Protein AF-A0A819MX97-F1 (afdb_monomer)

Foldseek 3Di:
DDDPDDPPPPPPPPPPCPDPLLVVLVVCCVVPVPDDVLVVLLVCLDPPQAQAALVSLLSVLVNDVNNHDPVSNLCSLPDDGPPVRNNVRNVVRCVVCVVRPNCVVPPDDDPPCVVVPDPPPPPPPPPDD

Nearest PDB structures (foldseek):
  8fy3-assembly1_A  TM=8.287E-01  e=4.980E-05  Homo sapiens
  8bfi-assembly1_A  TM=7.821E-01  e=5.860E-05  Homo sapiens
  6ymy-assembly1_f  TM=4.786E-01  e=5.467E+00  Saccharomyces cerevisiae S288C

Mean predicted aligned error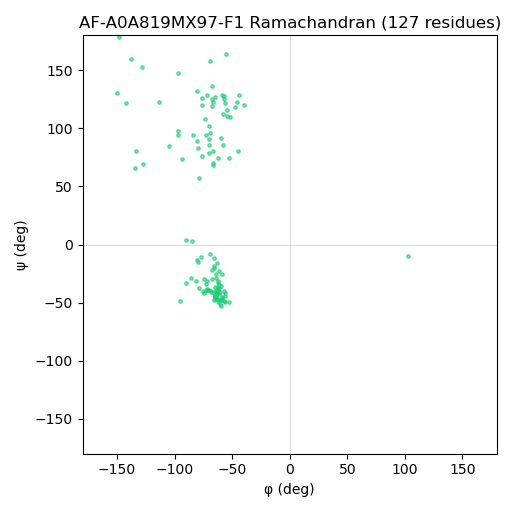: 12.99 Å

Solvent-accessible surface area (backbone atoms only — not comparable to full-atom values): 8347 Å² total; per-residue (Å²): 136,79,86,83,76,84,81,77,77,78,73,80,71,78,71,66,87,68,76,60,48,65,59,48,55,50,51,47,46,74,76,40,76,82,66,56,55,70,59,60,57,55,59,55,54,35,92,86,41,71,38,87,47,73,66,51,47,46,51,52,51,50,38,43,64,72,66,40,56,70,70,59,48,49,56,62,68,74,43,91,58,84,28,55,68,28,52,50,29,43,51,54,47,31,73,74,36,48,91,76,42,45,64,86,84,55,70,78,79,72,81,71,66,75,80,72,65,66,75,78,79,82,74,82,70,84,77,87,127

Secondary structure (DSSP, 8-state):
--------------------HHHHHHHHHHH-TT--HHHHHHTTSSTT----SHHHHHHHHHHHHHHS-HHHHHHHHHSPPS-HHHHHHHHHHHHH-TTT--TTTS------GGGG-PPP---------

Structure (mmCIF, N/CA/C/O backbone):
data_AF-A0A819MX97-F1
#
_entry.id   AF-A0A819MX97-F1
#
loop_
_atom_site.group_PDB
_atom_site.id
_atom_site.type_symbol
_atom_site.label_atom_id
_atom_site.label_alt_id
_atom_site.label_comp_id
_atom_site.label_asym_id
_atom_site.label_entity_id
_atom_site.label_seq_id
_atom_site.pdbx_PDB_ins_code
_atom_site.Cartn_x
_atom_site.Cartn_y
_atom_site.Cartn_z
_atom_site.occupancy
_atom_site.B_iso_or_equiv
_atom_site.auth_seq_id
_atom_site.auth_comp_id
_atom_site.auth_asym_id
_atom_site.auth_atom_id
_atom_site.pdbx_PDB_model_num
ATOM 1 N N . ASP A 1 1 ? -13.664 11.761 -60.128 1.00 44.38 1 ASP A N 1
ATOM 2 C CA . ASP A 1 1 ? -12.792 12.476 -59.179 1.00 44.38 1 ASP A CA 1
ATOM 3 C C . ASP A 1 1 ? -13.290 12.175 -57.786 1.00 44.38 1 ASP A C 1
ATOM 5 O O . ASP A 1 1 ? -14.421 12.493 -57.443 1.00 44.38 1 ASP A O 1
ATOM 9 N N . SER A 1 2 ? -12.526 11.332 -57.104 1.00 40.53 2 SER A N 1
ATOM 10 C CA . SER A 1 2 ? -12.983 10.484 -56.010 1.00 40.53 2 SER A CA 1
ATOM 11 C C . SER A 1 2 ? -13.074 11.238 -54.686 1.00 40.53 2 SER A C 1
ATOM 13 O O . SER A 1 2 ? -12.125 11.900 -54.276 1.00 40.53 2 SER A O 1
ATOM 15 N N . ASN A 1 3 ? -14.210 11.062 -54.009 1.00 42.53 3 ASN A N 1
ATOM 16 C CA . ASN A 1 3 ? -14.450 11.421 -52.614 1.00 42.53 3 ASN A CA 1
ATOM 17 C C . ASN A 1 3 ? -13.357 10.846 -51.696 1.00 42.53 3 ASN A C 1
ATOM 19 O O . ASN A 1 3 ? -13.309 9.637 -51.464 1.00 42.53 3 ASN A O 1
ATOM 23 N N . GLY A 1 4 ? -12.505 11.717 -51.154 1.00 44.34 4 GLY A N 1
ATOM 24 C CA . GLY A 1 4 ? -11.581 11.398 -50.067 1.00 44.34 4 GLY A CA 1
ATOM 25 C C . GLY A 1 4 ? -12.312 11.447 -48.730 1.00 44.34 4 GLY A C 1
ATOM 26 O O . GLY A 1 4 ? -12.384 12.501 -48.107 1.00 44.34 4 GLY A O 1
ATOM 27 N N . ILE A 1 5 ? -12.892 10.317 -48.329 1.00 53.91 5 ILE A N 1
ATOM 28 C CA . ILE A 1 5 ? -13.514 10.128 -47.017 1.00 53.91 5 ILE A CA 1
ATOM 29 C C . ILE A 1 5 ? -12.418 10.045 -45.949 1.00 53.91 5 ILE A C 1
ATOM 31 O O . ILE A 1 5 ? -11.467 9.271 -46.069 1.00 53.91 5 ILE A O 1
ATOM 35 N N . GLU A 1 6 ? -12.588 10.864 -44.914 1.00 50.91 6 GLU A N 1
ATOM 36 C CA . GLU A 1 6 ? -11.827 10.904 -43.671 1.00 50.91 6 GLU A CA 1
ATOM 37 C C . GLU A 1 6 ? -11.656 9.505 -43.060 1.00 50.91 6 GLU A C 1
ATOM 39 O O . GLU A 1 6 ? -12.620 8.859 -42.655 1.00 50.91 6 GLU A O 1
ATOM 44 N N . MET A 1 7 ? -10.410 9.051 -42.930 1.00 45.75 7 MET A N 1
ATOM 45 C CA . MET A 1 7 ? -10.056 7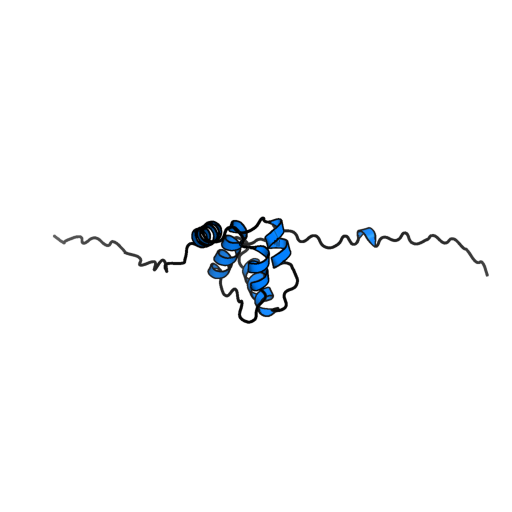.921 -42.069 1.00 45.75 7 MET A CA 1
ATOM 46 C C . MET A 1 7 ? -9.629 8.475 -40.711 1.00 45.75 7 MET A C 1
ATOM 48 O O . MET A 1 7 ? -8.449 8.501 -40.365 1.00 45.75 7 MET A O 1
ATOM 52 N N . ILE A 1 8 ? -10.613 8.936 -39.935 1.00 49.53 8 ILE A N 1
ATOM 53 C CA . ILE A 1 8 ? -10.473 9.026 -38.483 1.00 49.53 8 ILE A CA 1
ATOM 54 C C . ILE A 1 8 ? -10.448 7.576 -38.006 1.00 49.53 8 ILE A C 1
ATOM 56 O O . ILE A 1 8 ? -11.487 6.936 -37.858 1.00 49.53 8 ILE A O 1
ATOM 60 N N . THR A 1 9 ? -9.257 7.016 -37.805 1.00 41.19 9 THR A N 1
ATOM 61 C CA . THR A 1 9 ? -9.139 5.777 -37.043 1.00 41.19 9 THR A CA 1
ATOM 62 C C . THR A 1 9 ? -9.460 6.124 -35.594 1.00 41.19 9 THR A C 1
ATOM 64 O O . THR A 1 9 ? -8.564 6.438 -34.807 1.00 41.19 9 THR A O 1
ATOM 67 N N . ASN A 1 10 ? -10.754 6.105 -35.264 1.00 39.75 10 ASN A N 1
ATOM 68 C CA . ASN A 1 10 ? -11.248 5.932 -33.907 1.00 39.75 10 ASN A CA 1
ATOM 69 C C . ASN A 1 10 ? -10.690 4.600 -33.420 1.00 39.75 10 ASN A C 1
ATOM 71 O O . ASN A 1 10 ? -11.280 3.538 -33.591 1.00 39.75 10 ASN A O 1
ATOM 75 N N . ASN A 1 11 ? -9.475 4.655 -32.887 1.00 40.44 11 ASN A N 1
ATOM 76 C CA . ASN A 1 11 ? -8.956 3.576 -32.090 1.00 40.44 11 ASN A CA 1
ATOM 77 C C . ASN A 1 11 ? -9.734 3.662 -30.783 1.00 40.44 11 ASN A C 1
ATOM 79 O O . ASN A 1 11 ? -9.381 4.456 -29.908 1.00 40.44 11 ASN A O 1
ATOM 83 N N . ASP A 1 12 ? -10.818 2.890 -30.719 1.00 48.28 12 ASP A N 1
ATOM 84 C CA . ASP A 1 12 ? -11.544 2.507 -29.517 1.00 48.28 12 ASP A CA 1
ATOM 85 C C . ASP A 1 12 ? -10.556 1.901 -28.512 1.00 48.28 12 ASP A C 1
ATOM 87 O O . ASP A 1 12 ? -10.505 0.698 -28.251 1.00 48.28 12 ASP A O 1
ATOM 91 N N . LYS A 1 13 ? -9.743 2.754 -27.888 1.00 48.12 13 LYS A N 1
ATOM 92 C CA . LYS A 1 13 ? -9.253 2.483 -26.555 1.00 48.12 13 LYS A CA 1
ATOM 93 C C . LYS A 1 13 ? -10.485 2.645 -25.695 1.00 48.12 13 LYS A C 1
ATOM 95 O O . LYS A 1 13 ? -10.783 3.744 -25.243 1.00 48.12 13 LYS A O 1
ATOM 100 N N . ASN A 1 14 ? -11.188 1.531 -25.512 1.00 46.28 14 ASN A N 1
ATOM 101 C CA . ASN A 1 14 ? -11.969 1.235 -24.326 1.00 46.28 14 ASN A CA 1
ATOM 102 C C . ASN A 1 14 ? -11.104 1.604 -23.111 1.00 46.28 14 ASN A C 1
ATOM 104 O O . ASN A 1 14 ? -10.447 0.758 -22.501 1.00 46.28 14 ASN A O 1
ATOM 108 N N . SER A 1 15 ? -11.061 2.892 -22.770 1.00 51.22 15 SER A N 1
ATOM 109 C CA . SER A 1 15 ? -10.718 3.365 -21.449 1.00 51.22 15 SER A CA 1
ATOM 110 C C . SER A 1 15 ? -11.875 2.878 -20.606 1.00 51.22 15 SER A C 1
ATOM 112 O O . SER A 1 15 ? -12.855 3.588 -20.383 1.00 51.22 15 SER A O 1
ATOM 114 N N . SER A 1 16 ? -11.791 1.594 -20.253 1.00 49.69 16 SER A N 1
ATOM 115 C CA . SER A 1 16 ? -12.576 0.989 -19.197 1.00 49.69 16 SER A CA 1
ATOM 116 C C . SER A 1 16 ? -12.606 2.037 -18.106 1.00 49.69 16 SER A C 1
ATOM 118 O O . SER A 1 16 ? -11.545 2.523 -17.718 1.00 49.69 16 SER A O 1
ATOM 120 N N . GLN A 1 17 ? -13.804 2.483 -17.749 1.00 59.41 17 GLN A N 1
ATOM 121 C CA . GLN A 1 17 ? -14.061 3.520 -16.762 1.00 59.41 17 GLN A CA 1
ATOM 122 C C . GLN A 1 17 ? -13.535 3.023 -15.410 1.00 59.41 17 GLN A C 1
ATOM 124 O O . GLN A 1 17 ? -14.276 2.538 -14.562 1.00 59.41 17 GLN A O 1
ATOM 129 N N . THR A 1 18 ? -12.219 3.027 -15.241 1.00 56.62 18 THR A N 1
ATOM 130 C CA . THR A 1 18 ? -11.553 2.614 -14.024 1.00 56.62 18 THR A CA 1
ATOM 131 C C . THR A 1 18 ? -11.736 3.760 -13.058 1.00 56.62 18 THR A C 1
ATOM 133 O O . THR A 1 18 ? -11.360 4.895 -13.355 1.00 56.62 18 THR A O 1
ATOM 136 N N . TRP A 1 19 ? -12.379 3.459 -11.936 1.00 70.56 19 TRP A N 1
ATOM 137 C CA . TRP A 1 19 ? -12.605 4.392 -10.847 1.00 70.56 19 TRP A CA 1
ATOM 138 C C . TRP A 1 19 ? -11.334 5.186 -10.552 1.00 70.56 19 TRP A C 1
ATOM 140 O O . TRP A 1 19 ? -10.259 4.609 -10.384 1.00 70.56 19 TRP A O 1
ATOM 150 N N . ASN A 1 20 ? -11.457 6.512 -10.498 1.00 83.88 20 ASN A N 1
ATOM 151 C CA . ASN A 1 20 ? -10.357 7.349 -10.056 1.00 83.88 20 ASN A CA 1
ATOM 152 C C . ASN A 1 20 ? -10.169 7.113 -8.552 1.00 83.88 20 ASN A C 1
ATOM 154 O O . ASN A 1 20 ? -10.950 7.598 -7.731 1.00 83.88 20 ASN A O 1
ATOM 158 N N . VAL A 1 21 ? -9.156 6.320 -8.209 1.00 87.44 21 VAL A N 1
ATOM 159 C CA . VAL A 1 21 ? -8.884 5.930 -6.826 1.00 87.44 21 VAL A CA 1
ATOM 160 C C . VAL A 1 21 ? -8.504 7.126 -5.954 1.00 87.44 21 VAL A C 1
ATOM 162 O O . VAL A 1 21 ? -8.856 7.147 -4.778 1.00 87.44 21 VAL A O 1
ATOM 165 N N . ASP A 1 22 ? -7.900 8.171 -6.529 1.00 86.38 22 ASP A N 1
ATOM 166 C CA . ASP A 1 22 ? -7.642 9.415 -5.803 1.00 86.38 22 ASP A CA 1
ATOM 167 C C . ASP A 1 22 ? -8.955 10.086 -5.403 1.00 86.38 22 ASP A C 1
ATOM 169 O O . ASP A 1 22 ? -9.133 10.463 -4.245 1.00 86.38 22 ASP A O 1
ATOM 173 N N . THR A 1 23 ? -9.906 10.187 -6.338 1.00 89.06 23 THR A N 1
ATOM 174 C CA . THR A 1 23 ? -11.246 10.721 -6.055 1.00 89.06 23 THR A CA 1
ATOM 175 C C . THR A 1 23 ? -11.983 9.865 -5.031 1.00 89.06 23 THR A C 1
ATOM 177 O O . THR A 1 23 ? -12.656 10.410 -4.163 1.00 89.06 23 THR A O 1
ATOM 180 N N . PHE A 1 24 ? -11.836 8.541 -5.089 1.00 89.56 24 PHE A N 1
ATOM 181 C CA . PHE A 1 24 ? -12.443 7.628 -4.122 1.00 89.56 24 PHE A CA 1
ATOM 182 C C . PHE A 1 24 ? -11.915 7.856 -2.700 1.00 89.56 24 PHE A C 1
ATOM 184 O O . PHE A 1 24 ? -12.704 8.026 -1.773 1.00 89.56 24 PHE A O 1
ATOM 191 N N . VAL A 1 25 ? -10.592 7.926 -2.527 1.00 91.38 25 VAL A N 1
ATOM 192 C CA . VAL A 1 25 ? -9.974 8.184 -1.216 1.00 91.38 25 VAL A CA 1
ATOM 193 C C . VAL A 1 25 ? -10.362 9.570 -0.694 1.00 91.38 25 VAL A C 1
ATOM 195 O O . VAL A 1 25 ? -10.651 9.718 0.492 1.00 91.38 25 VAL A O 1
ATOM 198 N N . ILE A 1 26 ? -10.417 10.584 -1.563 1.00 89.88 26 ILE A N 1
ATOM 199 C CA . ILE A 1 26 ? -10.889 11.930 -1.197 1.00 89.88 26 ILE A CA 1
ATOM 200 C C . ILE A 1 26 ? -12.341 11.879 -0.716 1.00 89.88 26 ILE A C 1
ATOM 202 O O . ILE A 1 26 ? -12.629 12.332 0.387 1.00 89.88 26 ILE A O 1
ATOM 206 N N . ALA A 1 27 ? -13.234 11.264 -1.491 1.00 92.38 27 ALA A N 1
ATOM 207 C CA . ALA A 1 27 ? -14.649 11.180 -1.152 1.00 92.38 27 ALA A CA 1
ATOM 208 C C . ALA A 1 27 ? -14.895 10.433 0.169 1.00 92.38 27 ALA A C 1
ATOM 210 O O . ALA A 1 27 ? -15.764 10.833 0.941 1.00 92.38 27 ALA A O 1
ATOM 211 N N . ILE A 1 28 ? -14.123 9.378 0.462 1.00 91.69 28 ILE A N 1
ATOM 212 C CA . ILE A 1 28 ? -14.201 8.684 1.756 1.00 91.69 28 ILE A CA 1
ATOM 213 C C . ILE A 1 28 ? -13.786 9.605 2.900 1.00 91.69 28 ILE A C 1
ATOM 215 O O . ILE A 1 28 ? -14.471 9.628 3.918 1.00 91.69 28 ILE A O 1
ATOM 219 N N . ASN A 1 29 ? -12.700 10.363 2.743 1.00 90.50 29 ASN A N 1
ATOM 220 C CA . ASN A 1 29 ? -12.256 11.297 3.778 1.00 90.50 29 ASN A CA 1
ATOM 221 C C . ASN A 1 29 ? -13.284 12.409 4.029 1.00 90.50 29 ASN A C 1
ATOM 223 O O . ASN A 1 29 ? -13.496 12.788 5.178 1.00 90.50 29 ASN A O 1
ATOM 227 N N . ASP A 1 30 ? -13.944 12.892 2.975 1.00 92.25 30 ASP A N 1
ATOM 228 C CA . ASP A 1 30 ? -14.981 13.920 3.090 1.00 92.25 30 ASP A CA 1
ATOM 229 C C . ASP A 1 30 ? -16.251 13.375 3.764 1.00 92.25 30 ASP A C 1
ATOM 231 O O . ASP A 1 30 ? -16.874 14.060 4.576 1.00 92.25 30 ASP A O 1
ATOM 235 N N . LEU A 1 31 ? -16.637 12.134 3.450 1.00 94.19 31 LEU A N 1
ATOM 236 C CA . LEU A 1 31 ? -17.844 11.505 3.989 1.00 94.19 31 LEU A CA 1
ATOM 237 C C . LEU A 1 31 ? -17.651 10.971 5.416 1.00 94.19 31 LEU A C 1
ATOM 239 O O . LEU A 1 31 ? -18.572 11.031 6.231 1.00 94.19 31 LEU A O 1
ATOM 243 N N . VAL A 1 32 ? -16.470 10.426 5.714 1.00 93.19 32 VAL A N 1
ATOM 244 C CA . VAL A 1 32 ? -16.126 9.810 7.001 1.00 93.19 32 VAL A CA 1
ATOM 245 C C . VAL A 1 32 ? -14.751 10.315 7.459 1.00 93.19 32 VAL A C 1
ATOM 247 O O . VAL A 1 32 ? -13.754 9.600 7.346 1.00 93.19 32 VAL A O 1
ATOM 250 N N . PRO A 1 33 ? -14.674 11.523 8.050 1.00 89.56 33 PRO A N 1
ATOM 251 C CA . PRO A 1 33 ? -13.405 12.112 8.494 1.00 89.56 33 PRO A CA 1
ATOM 252 C C . PRO A 1 33 ? -12.686 11.314 9.592 1.00 89.56 33 PRO A C 1
ATOM 254 O O . PRO A 1 33 ? -11.514 11.544 9.872 1.00 89.56 33 PRO A O 1
ATOM 257 N N . THR A 1 34 ? -13.391 10.388 10.245 1.00 92.62 34 THR A N 1
ATOM 258 C CA . THR A 1 34 ? -12.872 9.523 11.312 1.00 92.62 34 THR A CA 1
ATOM 259 C C . THR A 1 34 ? -12.286 8.209 10.796 1.00 92.62 34 THR A C 1
ATOM 261 O O . THR A 1 34 ? -11.920 7.352 11.602 1.00 92.62 34 THR A O 1
ATOM 264 N N . VAL A 1 35 ? -12.219 8.011 9.475 1.00 93.06 35 VAL A N 1
ATOM 265 C CA . VAL A 1 35 ? -11.686 6.786 8.876 1.00 93.06 35 VAL A CA 1
ATOM 266 C C . VAL A 1 35 ? -10.233 6.551 9.308 1.00 93.06 35 VAL A C 1
ATOM 268 O O . VAL A 1 35 ? -9.372 7.422 9.191 1.00 93.06 35 VAL A O 1
ATOM 271 N N . ASN A 1 36 ? -9.943 5.344 9.799 1.00 94.06 36 ASN A N 1
ATOM 272 C CA . ASN A 1 36 ? -8.577 4.933 10.104 1.00 94.06 36 ASN A CA 1
ATOM 273 C C . ASN A 1 36 ? -7.996 4.129 8.940 1.00 94.06 36 ASN A C 1
ATOM 275 O O . ASN A 1 36 ? -8.144 2.909 8.869 1.00 94.06 36 ASN A O 1
ATOM 279 N N . TRP A 1 37 ? -7.286 4.809 8.043 1.00 93.50 37 TRP A N 1
ATOM 280 C CA . TRP A 1 37 ? -6.666 4.175 6.878 1.00 93.50 37 TRP A CA 1
ATOM 281 C C . TRP A 1 37 ? -5.669 3.068 7.228 1.00 93.50 37 TRP A C 1
ATOM 283 O O . TRP A 1 37 ? -5.490 2.150 6.435 1.00 93.50 37 TRP A O 1
ATOM 293 N N . LYS A 1 38 ? -5.059 3.086 8.421 1.00 94.06 38 LYS A N 1
ATOM 294 C CA . LYS A 1 38 ? -4.183 1.986 8.849 1.00 94.06 38 LYS A CA 1
ATOM 295 C C . LYS A 1 38 ? -4.959 0.687 9.017 1.00 94.06 38 LYS A C 1
ATOM 297 O O . LYS A 1 38 ? -4.452 -0.362 8.643 1.00 94.06 38 LYS A O 1
ATOM 302 N N . ASP A 1 39 ? -6.167 0.756 9.568 1.00 93.56 39 ASP A N 1
ATOM 303 C CA . ASP A 1 39 ? -7.002 -0.432 9.741 1.00 93.56 39 ASP A CA 1
ATOM 304 C C . ASP A 1 39 ? -7.544 -0.902 8.388 1.00 93.56 39 ASP A C 1
ATOM 306 O O . ASP A 1 39 ? -7.478 -2.089 8.102 1.00 93.56 39 ASP A O 1
ATOM 310 N N . VAL A 1 40 ? -7.922 0.019 7.493 1.00 92.94 40 VAL A N 1
ATOM 311 C CA . VAL A 1 40 ? -8.316 -0.321 6.109 1.00 92.94 40 VAL A CA 1
ATOM 312 C C . VAL A 1 40 ? -7.215 -1.091 5.371 1.00 92.94 40 VAL A C 1
ATOM 314 O O . VAL A 1 40 ? -7.500 -2.054 4.671 1.00 92.94 40 VAL A O 1
ATOM 317 N N . VAL A 1 41 ? -5.951 -0.693 5.527 1.00 93.06 41 VAL A N 1
ATOM 318 C CA . VAL A 1 41 ? -4.827 -1.390 4.883 1.00 93.06 41 VAL A CA 1
ATOM 319 C C . VAL A 1 41 ? -4.540 -2.738 5.540 1.00 93.06 41 VAL A C 1
ATOM 321 O O . VAL A 1 41 ? -4.194 -3.682 4.834 1.00 93.06 41 VAL A O 1
ATOM 324 N N . LYS A 1 42 ? -4.722 -2.872 6.861 1.00 93.00 42 LYS A N 1
ATOM 325 C CA . LYS A 1 42 ? -4.64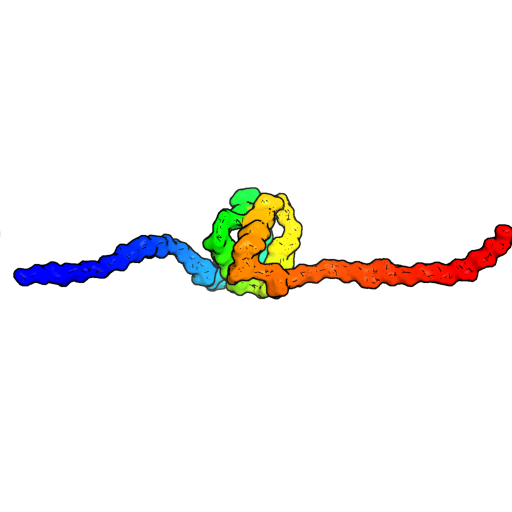9 -4.186 7.525 1.00 93.00 42 LYS A CA 1
ATOM 326 C C . LYS A 1 42 ? -5.721 -5.139 7.007 1.00 93.00 42 LYS A C 1
ATOM 328 O O . LYS A 1 42 ? -5.448 -6.325 6.898 1.00 93.00 42 LYS A O 1
ATOM 333 N N . GLU A 1 43 ? -6.895 -4.635 6.633 1.00 93.25 43 GLU A N 1
ATOM 334 C CA . GLU A 1 43 ? -7.949 -5.460 6.034 1.00 93.25 43 GLU A CA 1
ATOM 335 C C . GLU A 1 43 ? -7.570 -6.024 4.659 1.00 93.25 43 GLU A C 1
ATOM 337 O O . GLU A 1 43 ? -8.244 -6.936 4.199 1.00 93.25 43 GLU A O 1
ATOM 342 N N . PHE A 1 44 ? -6.490 -5.574 4.003 1.00 92.38 44 PHE A N 1
ATOM 343 C CA . PHE A 1 44 ? -5.965 -6.269 2.817 1.00 92.38 44 PHE A CA 1
ATOM 344 C C . PHE A 1 44 ? -5.418 -7.665 3.148 1.00 92.38 44 PHE A C 1
ATOM 346 O O . PHE A 1 44 ? -5.355 -8.526 2.269 1.00 92.38 44 PHE A O 1
ATOM 353 N N . ASP A 1 45 ? -5.090 -7.924 4.414 1.00 93.69 45 ASP A N 1
ATOM 354 C CA . ASP A 1 45 ? -4.671 -9.227 4.916 1.00 93.69 45 ASP A CA 1
ATOM 355 C C . ASP A 1 45 ? -5.863 -10.176 5.149 1.00 93.69 45 ASP A C 1
ATOM 357 O O . ASP A 1 45 ? -6.098 -10.683 6.246 1.00 93.69 45 ASP A O 1
ATOM 361 N N . HIS A 1 46 ? -6.647 -10.417 4.097 1.00 94.19 46 HIS A N 1
ATOM 362 C CA . HIS A 1 46 ? -7.819 -11.286 4.148 1.00 94.19 46 HIS A CA 1
ATOM 363 C C . HIS A 1 46 ? -7.794 -12.353 3.044 1.00 94.19 46 HIS A C 1
ATOM 365 O O . HIS A 1 46 ? -7.234 -12.120 1.965 1.00 94.19 46 HIS A O 1
ATOM 371 N N . PRO A 1 47 ? -8.433 -13.522 3.254 1.00 93.88 47 PRO A N 1
ATOM 372 C CA . PRO A 1 47 ? -8.577 -14.531 2.210 1.00 93.88 47 PRO A CA 1
ATOM 373 C C . PRO A 1 47 ? -9.281 -13.958 0.974 1.00 93.88 47 PRO A C 1
ATOM 375 O O . PRO A 1 47 ? -10.384 -13.418 1.072 1.00 93.88 47 PRO A O 1
ATOM 378 N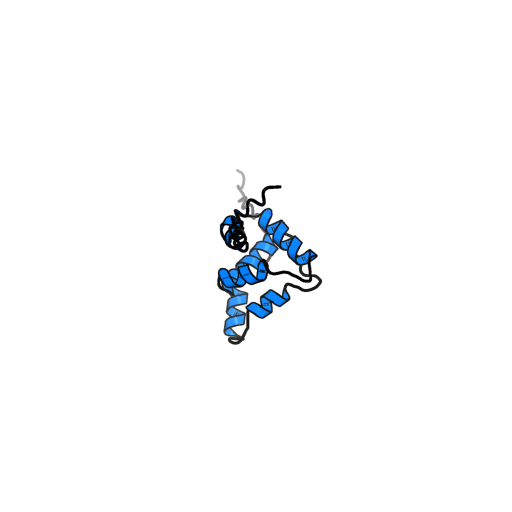 N . GLY A 1 48 ? -8.648 -14.088 -0.193 1.00 92.19 48 GLY A N 1
ATOM 379 C CA . GLY A 1 48 ? -9.175 -13.608 -1.475 1.00 92.19 48 GLY A CA 1
ATOM 380 C C . GLY A 1 48 ? -8.560 -12.303 -1.988 1.00 92.19 48 GLY A C 1
ATOM 381 O O . GLY A 1 48 ? -8.767 -11.971 -3.157 1.00 92.19 48 GLY A O 1
ATOM 382 N N . PHE A 1 49 ? -7.770 -11.593 -1.176 1.00 95.31 49 PHE A N 1
ATOM 383 C CA . PHE A 1 49 ? -6.974 -10.467 -1.664 1.00 95.31 49 PHE A CA 1
ATOM 384 C C . PHE A 1 49 ? -5.870 -10.949 -2.614 1.00 95.31 49 PHE A C 1
ATOM 386 O O . PHE A 1 49 ? -5.060 -11.799 -2.239 1.00 95.31 49 PHE A O 1
ATOM 393 N N . LEU A 1 50 ? -5.827 -10.392 -3.830 1.00 96.31 50 LEU A N 1
ATOM 394 C CA . LEU A 1 50 ? -4.858 -10.742 -4.873 1.00 96.31 50 LEU A CA 1
ATOM 395 C C . LEU A 1 50 ? -4.560 -9.554 -5.795 1.00 96.31 50 LEU A C 1
ATOM 397 O O . LEU A 1 50 ? -5.471 -8.985 -6.401 1.00 96.31 50 LEU A O 1
ATOM 401 N N . VAL A 1 51 ? -3.276 -9.267 -6.011 1.00 96.62 51 VAL A N 1
ATOM 402 C CA . VAL A 1 51 ? -2.812 -8.301 -7.016 1.00 96.62 51 VAL A CA 1
ATOM 403 C C . VAL A 1 51 ? -2.424 -9.052 -8.289 1.00 96.62 51 VAL A C 1
ATOM 405 O O . VAL A 1 51 ? -1.344 -9.633 -8.405 1.00 96.62 51 VAL A O 1
ATOM 408 N N . ARG A 1 52 ? -3.349 -9.093 -9.251 1.00 95.06 52 ARG A N 1
ATOM 409 C CA . ARG A 1 52 ? -3.237 -9.974 -10.429 1.00 95.06 52 ARG A CA 1
ATOM 410 C C . ARG A 1 52 ? -2.422 -9.380 -11.572 1.00 95.06 52 ARG A C 1
ATOM 412 O O . ARG A 1 52 ? -1.824 -10.124 -12.346 1.00 95.06 52 ARG A O 1
ATOM 419 N N . ASP A 1 53 ? -2.411 -8.059 -11.692 1.00 95.50 53 ASP A N 1
ATOM 420 C CA . ASP A 1 53 ? -1.789 -7.361 -12.808 1.00 95.50 53 ASP A CA 1
ATOM 421 C C . ASP A 1 53 ? -1.225 -5.994 -12.398 1.00 95.50 53 ASP A C 1
ATOM 423 O O . ASP A 1 53 ? -1.330 -5.547 -11.250 1.00 95.50 53 ASP A O 1
ATOM 427 N N . ARG A 1 54 ? -0.618 -5.318 -13.376 1.00 95.31 54 ARG A N 1
ATOM 428 C CA . ARG A 1 54 ? -0.043 -3.984 -13.202 1.00 95.31 54 ARG A CA 1
ATOM 429 C C . ARG A 1 54 ? -1.087 -2.937 -12.806 1.00 95.31 54 ARG A C 1
ATOM 431 O O . ARG A 1 54 ? -0.755 -2.022 -12.062 1.00 95.31 54 ARG A O 1
ATOM 438 N N . GLN A 1 55 ? -2.319 -3.034 -13.306 1.00 93.69 55 GLN A N 1
ATOM 439 C CA . GLN A 1 55 ? -3.356 -2.038 -13.017 1.00 93.69 55 GLN A CA 1
ATOM 440 C C . GLN A 1 55 ? -3.848 -2.159 -11.577 1.00 93.69 55 GLN A C 1
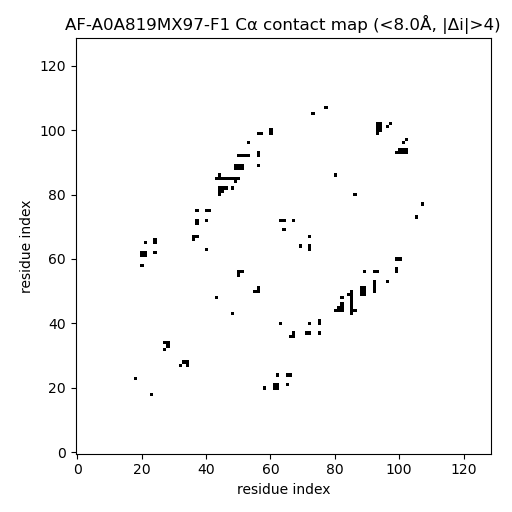ATOM 442 O O . GLN A 1 55 ? -4.014 -1.144 -10.907 1.00 93.69 55 GLN A O 1
ATOM 447 N N . ALA A 1 56 ? -3.987 -3.384 -11.067 1.00 93.50 56 ALA A N 1
ATOM 448 C CA . ALA A 1 56 ? -4.266 -3.644 -9.661 1.00 93.50 56 ALA A CA 1
ATOM 449 C C . ALA A 1 56 ? -3.150 -3.099 -8.756 1.00 93.50 56 ALA A C 1
ATOM 451 O O . ALA A 1 56 ? -3.442 -2.495 -7.726 1.00 93.50 56 ALA A O 1
ATOM 452 N N . LEU A 1 57 ? -1.880 -3.249 -9.157 1.00 95.56 57 LEU A N 1
ATOM 453 C CA . LEU A 1 57 ? -0.758 -2.673 -8.412 1.00 95.56 57 LEU A CA 1
ATOM 454 C C . LEU A 1 57 ? -0.800 -1.138 -8.411 1.00 95.56 57 LEU A C 1
ATOM 456 O O . LEU A 1 57 ? -0.624 -0.533 -7.358 1.00 95.56 57 LEU A O 1
ATOM 460 N N . ILE A 1 58 ? -1.064 -0.503 -9.560 1.00 94.56 58 ILE A N 1
ATOM 461 C CA . ILE A 1 58 ? -1.215 0.959 -9.644 1.00 94.56 58 ILE A CA 1
ATOM 462 C C . ILE A 1 58 ? -2.347 1.428 -8.739 1.00 94.56 58 ILE A C 1
ATOM 464 O O . ILE A 1 58 ? -2.158 2.361 -7.967 1.00 94.56 58 ILE A O 1
ATOM 468 N N . LEU A 1 59 ? -3.504 0.767 -8.802 1.00 93.62 59 LEU A N 1
ATOM 469 C CA . LEU A 1 59 ? -4.652 1.094 -7.964 1.00 93.62 59 LEU A CA 1
ATOM 470 C C . LEU A 1 59 ? -4.280 1.039 -6.476 1.00 93.62 59 LEU A C 1
ATOM 472 O O . LEU A 1 59 ? -4.540 1.993 -5.747 1.00 93.62 59 LEU A O 1
ATOM 476 N N . LEU A 1 60 ? -3.636 -0.053 -6.050 1.00 94.25 60 LEU A N 1
ATOM 477 C CA . LEU A 1 60 ? -3.197 -0.260 -4.673 1.00 94.25 60 LEU A CA 1
ATOM 478 C C . LEU A 1 60 ? -2.223 0.837 -4.223 1.00 94.25 60 LEU A C 1
ATOM 480 O O . LEU A 1 60 ? -2.452 1.489 -3.209 1.00 94.25 60 LEU A O 1
ATOM 484 N N . VAL A 1 61 ? -1.155 1.074 -4.985 1.00 94.25 61 VAL A N 1
ATOM 485 C CA . VAL A 1 61 ? -0.108 2.040 -4.619 1.00 94.25 61 VAL A CA 1
ATOM 486 C C . VAL A 1 61 ? -0.647 3.467 -4.602 1.00 94.25 61 VAL A C 1
ATOM 488 O O . VAL A 1 61 ? -0.339 4.226 -3.684 1.00 94.25 61 VAL A O 1
ATOM 491 N N . THR A 1 62 ? -1.476 3.838 -5.576 1.00 93.50 62 THR A N 1
ATOM 492 C CA . THR A 1 62 ? -2.099 5.165 -5.618 1.00 93.50 62 THR A CA 1
ATOM 493 C C . THR A 1 62 ? -3.050 5.360 -4.436 1.00 93.50 62 THR A C 1
ATOM 495 O O . THR A 1 62 ? -2.965 6.385 -3.761 1.00 93.50 62 THR A O 1
ATOM 498 N N . ALA A 1 63 ? -3.875 4.357 -4.100 1.00 93.00 63 ALA A N 1
ATOM 499 C CA . ALA A 1 63 ? -4.733 4.409 -2.914 1.00 93.00 63 ALA A CA 1
ATOM 500 C C . ALA A 1 63 ? -3.917 4.643 -1.634 1.00 93.00 63 ALA A C 1
ATOM 502 O O . ALA A 1 63 ? -4.228 5.541 -0.853 1.00 93.00 63 ALA A O 1
ATOM 503 N N . LEU A 1 64 ? -2.840 3.872 -1.449 1.00 94.19 64 LEU A N 1
ATOM 504 C CA . LEU A 1 64 ? -1.969 3.961 -0.277 1.00 94.19 64 LEU A CA 1
ATOM 505 C C . LEU A 1 64 ? -1.285 5.325 -0.166 1.00 94.19 64 LEU A C 1
ATOM 507 O O . LEU A 1 64 ? -1.325 5.937 0.899 1.00 94.19 64 LEU A O 1
ATOM 511 N N . ARG A 1 65 ? -0.722 5.834 -1.269 1.00 93.06 65 ARG A N 1
ATOM 512 C CA . ARG A 1 65 ? -0.084 7.161 -1.319 1.00 93.06 65 ARG A CA 1
ATOM 513 C C . ARG A 1 65 ? -1.061 8.291 -1.021 1.00 93.06 65 ARG A C 1
ATOM 515 O O . ARG A 1 65 ? -0.653 9.322 -0.492 1.00 93.06 65 ARG A O 1
ATOM 522 N N . ARG A 1 66 ? -2.337 8.123 -1.372 1.00 92.94 66 ARG A N 1
ATOM 523 C CA . ARG A 1 66 ? -3.362 9.137 -1.114 1.00 92.94 66 ARG A CA 1
ATOM 524 C C . ARG A 1 66 ? -3.891 9.092 0.320 1.00 92.94 66 ARG A C 1
ATOM 526 O O . ARG A 1 66 ? -4.281 10.143 0.833 1.00 92.94 66 ARG A O 1
ATOM 533 N N . ALA A 1 67 ? -3.919 7.905 0.922 1.00 92.25 67 ALA A N 1
ATOM 534 C CA . ALA A 1 67 ? -4.504 7.628 2.231 1.00 92.25 67 ALA A CA 1
ATOM 535 C C . ALA A 1 67 ? -3.527 7.780 3.411 1.00 92.25 67 ALA A C 1
ATOM 537 O O . ALA A 1 67 ? -3.948 8.139 4.509 1.00 92.25 67 ALA A O 1
ATOM 538 N N . LEU A 1 68 ? -2.240 7.482 3.211 1.00 93.56 68 LEU A N 1
ATOM 539 C CA . 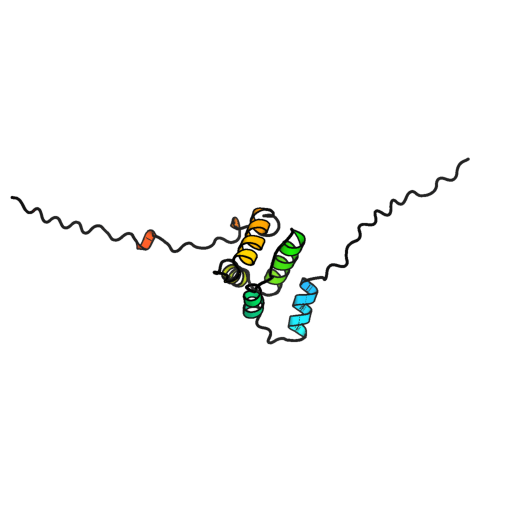LEU A 1 68 ? -1.240 7.353 4.276 1.00 93.56 68 LEU A CA 1
ATOM 540 C C . LEU A 1 68 ? 0.092 8.004 3.883 1.00 93.56 68 LEU A C 1
ATOM 542 O O . LEU A 1 68 ? 0.393 8.179 2.702 1.00 93.56 68 LEU A O 1
ATOM 546 N N . SER A 1 69 ? 0.927 8.323 4.878 1.00 93.25 69 SER A N 1
ATOM 547 C CA . SER A 1 69 ? 2.319 8.700 4.604 1.00 93.25 69 SER A CA 1
ATOM 548 C C . SER A 1 69 ? 3.130 7.497 4.111 1.00 93.25 69 SER A C 1
ATOM 550 O O . SER A 1 69 ? 2.784 6.348 4.392 1.00 93.25 69 SER A O 1
ATOM 552 N N . THR A 1 70 ? 4.242 7.762 3.416 1.00 91.44 70 THR A N 1
ATOM 553 C CA . THR A 1 70 ? 5.147 6.714 2.916 1.00 91.44 70 THR A CA 1
ATOM 554 C C . THR A 1 70 ? 5.590 5.746 4.000 1.00 91.44 70 THR A C 1
ATOM 556 O O . THR A 1 70 ? 5.422 4.546 3.834 1.00 91.44 70 THR A O 1
ATOM 559 N N . GLU A 1 71 ? 6.064 6.248 5.136 1.00 90.50 71 GLU A N 1
ATOM 560 C CA . GLU A 1 71 ? 6.481 5.398 6.258 1.00 90.50 71 GLU A CA 1
ATOM 561 C C . GLU A 1 71 ? 5.345 4.472 6.722 1.00 90.50 71 GLU A C 1
ATOM 563 O O . GLU A 1 71 ? 5.535 3.270 6.867 1.00 90.50 71 GLU A O 1
ATOM 568 N N . GLN A 1 72 ? 4.124 5.003 6.846 1.00 91.94 72 GLN A N 1
ATOM 569 C CA . GLN A 1 72 ? 2.983 4.248 7.358 1.00 91.94 72 GLN A CA 1
ATOM 570 C C . GLN A 1 72 ? 2.553 3.101 6.444 1.00 91.94 72 GLN A C 1
ATOM 572 O O . GLN A 1 72 ? 2.298 2.004 6.939 1.00 91.94 72 GLN A O 1
ATOM 577 N N . TYR A 1 73 ? 2.413 3.336 5.134 1.00 92.31 73 TYR A N 1
ATOM 578 C CA . TYR A 1 73 ? 1.995 2.247 4.249 1.00 92.31 73 TYR A CA 1
ATOM 579 C C . TYR A 1 73 ? 3.123 1.243 4.007 1.00 92.31 73 TYR A C 1
ATOM 581 O O . TYR A 1 73 ? 2.831 0.065 3.820 1.00 92.31 73 TYR A O 1
ATOM 589 N N . ILE A 1 74 ? 4.392 1.667 4.047 1.00 92.69 74 ILE A N 1
ATOM 590 C CA . ILE A 1 74 ? 5.534 0.752 3.946 1.00 92.69 74 ILE A CA 1
ATOM 591 C C . ILE A 1 74 ? 5.584 -0.187 5.151 1.00 92.69 74 ILE A C 1
ATOM 593 O O . ILE A 1 74 ? 5.675 -1.400 4.957 1.00 92.69 74 ILE A O 1
ATOM 597 N N . ASP A 1 75 ? 5.421 0.337 6.368 1.00 91.69 75 ASP A N 1
ATOM 598 C CA . ASP A 1 75 ? 5.381 -0.476 7.589 1.00 91.69 75 ASP A CA 1
ATOM 599 C C . ASP A 1 75 ? 4.278 -1.547 7.534 1.00 91.69 75 ASP A C 1
ATOM 601 O O . ASP A 1 75 ? 4.478 -2.690 7.948 1.00 91.69 75 ASP A O 1
ATOM 605 N N . LEU A 1 76 ? 3.108 -1.199 6.988 1.00 93.12 76 LEU A N 1
ATOM 606 C CA . LEU A 1 76 ? 1.973 -2.117 6.866 1.00 93.12 76 LEU A CA 1
ATOM 607 C C . LEU A 1 76 ? 2.172 -3.155 5.750 1.00 93.12 76 LEU A C 1
ATOM 609 O O . LEU A 1 76 ? 1.872 -4.333 5.943 1.00 93.12 76 LEU A O 1
ATOM 613 N N . LEU A 1 77 ? 2.693 -2.743 4.591 1.00 92.62 77 LEU A N 1
ATOM 614 C CA . LEU A 1 77 ? 2.928 -3.644 3.459 1.00 92.62 77 LEU A CA 1
ATOM 615 C C . LEU A 1 77 ? 4.049 -4.653 3.735 1.00 92.62 77 LEU A C 1
ATOM 617 O O . LEU A 1 77 ? 3.928 -5.822 3.366 1.00 92.62 77 LEU A O 1
ATOM 621 N N . TYR A 1 78 ? 5.138 -4.213 4.371 1.00 92.25 78 TYR A N 1
ATOM 622 C CA . TYR A 1 78 ? 6.275 -5.077 4.708 1.00 92.25 78 TYR A CA 1
ATOM 623 C C . TYR A 1 78 ? 6.042 -5.910 5.971 1.00 92.25 78 TYR A C 1
ATOM 625 O O . TYR A 1 78 ? 6.784 -6.863 6.221 1.00 92.25 78 TYR A O 1
ATOM 633 N N . GLY A 1 79 ? 5.015 -5.576 6.755 1.00 91.00 79 GLY A N 1
ATOM 634 C CA . GLY A 1 79 ? 4.566 -6.383 7.880 1.00 91.00 79 GLY A CA 1
ATOM 635 C C . GLY A 1 79 ? 4.243 -7.824 7.475 1.00 91.00 79 GLY A C 1
ATOM 636 O O . GLY A 1 79 ? 4.083 -8.164 6.303 1.00 91.00 79 GLY A O 1
ATOM 637 N N . ARG A 1 80 ? 4.147 -8.717 8.461 1.00 90.94 80 ARG A N 1
ATOM 638 C CA . ARG A 1 80 ? 3.754 -10.106 8.206 1.00 90.94 80 ARG A CA 1
ATOM 639 C C . ARG A 1 80 ? 2.249 -10.184 7.967 1.00 90.94 80 ARG A C 1
ATOM 641 O O . ARG A 1 80 ? 1.484 -9.761 8.827 1.00 90.94 80 ARG A O 1
ATOM 648 N N . TRP A 1 81 ? 1.856 -10.771 6.841 1.00 95.50 81 TRP A N 1
ATOM 649 C CA . TRP A 1 81 ? 0.457 -11.034 6.511 1.00 95.50 81 TRP A CA 1
ATOM 650 C C . TRP A 1 81 ? 0.098 -12.480 6.883 1.00 95.50 81 TRP A C 1
ATOM 652 O O . TRP A 1 81 ? 0.938 -13.384 6.816 1.00 95.50 81 TRP A O 1
ATOM 662 N N . ASN A 1 82 ? -1.151 -12.709 7.275 1.00 95.62 82 ASN A N 1
ATOM 663 C CA . ASN A 1 82 ? -1.746 -14.030 7.448 1.00 95.62 82 ASN A CA 1
ATOM 664 C C . ASN A 1 82 ? -2.083 -14.662 6.087 1.00 95.62 82 ASN A C 1
ATOM 666 O O . ASN A 1 82 ? -1.841 -15.851 5.870 1.00 95.62 82 ASN A O 1
ATOM 670 N N . ASN A 1 83 ? -2.589 -13.865 5.144 1.00 96.19 83 ASN A N 1
ATOM 671 C CA . ASN A 1 83 ? -2.777 -14.221 3.747 1.00 96.19 83 ASN A CA 1
ATOM 672 C C . ASN A 1 83 ? -1.444 -14.117 2.986 1.00 96.19 83 ASN A C 1
ATOM 674 O O . ASN A 1 83 ? -1.148 -13.134 2.301 1.00 96.19 83 ASN A O 1
ATOM 678 N N . VAL A 1 84 ? -0.648 -15.183 3.082 1.00 95.75 84 VAL A N 1
ATOM 679 C CA . VAL A 1 84 ? 0.644 -15.301 2.387 1.00 95.75 84 VAL A CA 1
ATOM 680 C C . VAL A 1 84 ? 0.486 -15.199 0.867 1.00 95.75 84 VAL A C 1
ATOM 682 O O . VAL A 1 84 ? 1.339 -14.617 0.204 1.00 95.75 84 VAL A O 1
ATOM 685 N N . GLU A 1 85 ? -0.603 -15.724 0.301 1.00 96.69 85 GLU A N 1
ATOM 686 C CA . GLU A 1 85 ? -0.861 -15.654 -1.142 1.00 96.69 85 GLU A CA 1
ATOM 687 C C . GLU A 1 85 ? -1.073 -14.204 -1.598 1.00 96.69 85 GLU A C 1
ATOM 689 O O . GLU A 1 85 ? -0.455 -13.757 -2.566 1.00 96.69 85 GLU A O 1
ATOM 694 N N . GLY A 1 86 ? -1.868 -13.439 -0.847 1.00 96.19 86 GLY A N 1
ATOM 695 C CA . GLY A 1 86 ? -2.052 -12.007 -1.063 1.00 96.19 86 GLY A CA 1
ATOM 696 C C . GLY A 1 86 ? -0.733 -11.242 -0.967 1.00 96.19 86 GLY A C 1
ATOM 697 O O . GLY A 1 86 ? -0.407 -10.473 -1.876 1.00 96.19 86 GLY A O 1
ATOM 698 N N . GLN A 1 87 ? 0.070 -11.525 0.065 1.00 96.19 87 GLN A N 1
ATOM 699 C CA . GLN A 1 87 ? 1.381 -10.901 0.253 1.00 96.19 87 GLN A CA 1
ATOM 700 C C . GLN A 1 87 ? 2.342 -11.192 -0.908 1.00 96.19 87 GLN A C 1
ATOM 702 O O . GLN A 1 87 ? 2.960 -10.283 -1.462 1.00 96.19 87 GLN A O 1
ATOM 707 N N . LEU A 1 88 ? 2.444 -12.455 -1.322 1.00 96.31 88 LEU A N 1
ATOM 708 C CA . LEU A 1 88 ? 3.282 -12.844 -2.453 1.00 96.31 88 LEU A CA 1
ATOM 709 C C . LEU A 1 88 ? 2.781 -12.245 -3.767 1.00 96.31 88 LEU A C 1
ATOM 711 O O . LEU A 1 88 ? 3.599 -11.859 -4.601 1.00 96.31 88 LEU A O 1
ATOM 715 N N . SER A 1 89 ? 1.461 -12.137 -3.954 1.00 97.06 89 SER A N 1
ATOM 716 C CA . SER A 1 89 ? 0.889 -11.581 -5.180 1.00 97.06 89 SER A CA 1
ATOM 717 C C . SER A 1 89 ? 1.319 -10.131 -5.396 1.00 97.06 89 SER A C 1
ATOM 719 O O . SER A 1 89 ? 1.816 -9.806 -6.471 1.00 97.06 89 SER A O 1
ATOM 721 N N . TRP A 1 90 ? 1.227 -9.265 -4.381 1.00 95.38 90 TRP A N 1
ATOM 722 C CA . TRP A 1 90 ? 1.632 -7.868 -4.539 1.00 95.38 90 TRP A CA 1
ATOM 723 C C . TRP A 1 90 ? 3.155 -7.730 -4.642 1.00 95.38 90 TRP A C 1
ATOM 725 O O . TRP A 1 90 ? 3.628 -6.972 -5.488 1.00 95.38 90 TRP A O 1
ATOM 735 N N . LEU A 1 91 ? 3.921 -8.507 -3.861 1.00 96.44 91 LEU A N 1
ATOM 736 C CA . LEU A 1 91 ? 5.386 -8.518 -3.915 1.00 96.44 91 LEU A CA 1
ATOM 737 C C . LEU A 1 91 ? 5.885 -8.902 -5.315 1.00 96.44 91 LEU A C 1
ATOM 739 O O . LEU A 1 91 ? 6.747 -8.228 -5.877 1.00 96.44 91 LEU A O 1
ATOM 743 N N . ALA A 1 92 ? 5.305 -9.944 -5.913 1.00 96.88 92 ALA A N 1
ATOM 744 C CA . ALA A 1 92 ? 5.647 -10.378 -7.262 1.00 96.88 92 ALA A CA 1
ATOM 745 C C . ALA A 1 92 ? 5.368 -9.285 -8.305 1.00 96.88 92 ALA A C 1
ATOM 747 O O . ALA A 1 92 ? 6.199 -9.050 -9.185 1.00 96.88 92 ALA A O 1
ATOM 748 N N . GLN A 1 93 ? 4.232 -8.585 -8.200 1.00 97.81 93 GLN A N 1
ATOM 749 C CA . GLN A 1 93 ? 3.923 -7.477 -9.109 1.00 97.81 93 GLN A CA 1
ATOM 750 C C . GLN A 1 93 ? 4.854 -6.281 -8.889 1.00 97.81 93 GLN A C 1
ATOM 752 O O . GLN A 1 93 ? 5.296 -5.686 -9.867 1.00 97.81 93 GLN A O 1
ATOM 757 N N . ALA A 1 94 ? 5.191 -5.949 -7.642 1.00 96.50 94 ALA A N 1
ATOM 758 C CA . ALA A 1 94 ? 6.109 -4.859 -7.316 1.00 96.50 94 ALA A CA 1
ATOM 759 C C . ALA A 1 94 ? 7.520 -5.112 -7.872 1.00 96.50 94 ALA A C 1
ATOM 761 O O . ALA A 1 94 ? 8.111 -4.228 -8.483 1.00 96.50 94 ALA A O 1
ATOM 762 N N . ILE A 1 95 ? 8.031 -6.344 -7.758 1.00 96.06 95 ILE A N 1
ATOM 763 C CA . ILE A 1 95 ? 9.309 -6.738 -8.375 1.00 96.06 95 ILE A CA 1
ATOM 764 C C . ILE A 1 95 ? 9.234 -6.629 -9.905 1.00 96.06 95 ILE A C 1
ATOM 766 O O . ILE A 1 95 ? 10.192 -6.206 -10.551 1.00 96.06 95 ILE A O 1
ATOM 770 N N . ARG A 1 96 ? 8.099 -7.015 -10.499 1.00 97.19 96 ARG A N 1
ATOM 771 C CA . ARG A 1 96 ? 7.897 -6.989 -11.953 1.00 97.19 96 ARG A CA 1
ATOM 772 C C . ARG A 1 96 ? 7.757 -5.574 -12.521 1.00 97.19 96 ARG A C 1
ATOM 774 O O . ARG A 1 96 ? 8.133 -5.358 -13.672 1.00 97.19 96 ARG A O 1
ATOM 781 N N . TYR A 1 97 ? 7.207 -4.643 -11.745 1.00 97.50 97 TYR A N 1
ATOM 782 C CA . TYR A 1 97 ? 6.879 -3.277 -12.163 1.00 97.50 97 TYR A CA 1
ATOM 783 C C . TYR A 1 97 ? 7.492 -2.236 -11.209 1.00 97.50 97 TYR A C 1
ATOM 785 O O . TYR A 1 97 ? 6.764 -1.551 -10.480 1.00 97.50 97 TYR A O 1
ATOM 793 N N . PRO A 1 98 ? 8.833 -2.089 -11.218 1.00 96.06 98 PRO A N 1
ATOM 794 C CA . PRO A 1 98 ? 9.537 -1.153 -10.341 1.00 96.06 98 PRO A CA 1
ATOM 795 C C . PRO A 1 98 ? 9.212 0.318 -10.638 1.00 96.06 98 PRO A C 1
ATOM 797 O O . PRO A 1 98 ? 9.417 1.177 -9.788 1.00 96.06 98 PRO A O 1
ATOM 800 N N . ASP A 1 99 ? 8.669 0.615 -11.822 1.00 95.62 99 ASP A N 1
ATOM 801 C CA . ASP A 1 99 ? 8.145 1.931 -12.196 1.00 95.62 99 ASP A CA 1
ATOM 802 C C . ASP A 1 99 ? 6.888 2.327 -11.401 1.00 95.62 99 ASP A C 1
ATOM 804 O O . ASP A 1 99 ? 6.569 3.510 -11.292 1.00 95.62 99 ASP A O 1
ATOM 808 N N . VAL A 1 100 ? 6.171 1.347 -10.840 1.00 95.00 100 VAL A N 1
ATOM 809 C CA . VAL A 1 100 ? 4.986 1.570 -10.000 1.00 95.00 100 VAL A CA 1
ATOM 810 C C . VAL A 1 100 ? 5.369 1.581 -8.518 1.00 95.00 100 VAL A C 1
ATOM 812 O O . VAL A 1 100 ? 4.985 2.501 -7.788 1.00 95.00 100 VAL A O 1
ATOM 815 N N . PHE A 1 101 ? 6.143 0.583 -8.081 1.00 95.56 101 PHE A N 1
ATOM 816 C CA . PHE A 1 101 ? 6.654 0.471 -6.715 1.00 95.56 101 PHE A CA 1
ATOM 817 C C . PHE A 1 101 ? 8.080 -0.080 -6.715 1.00 95.56 101 PHE A C 1
ATOM 819 O O . PHE A 1 101 ? 8.310 -1.203 -7.156 1.00 95.56 101 PHE A O 1
ATOM 826 N N . CYS A 1 102 ? 9.023 0.675 -6.155 1.00 94.00 102 CYS A N 1
ATOM 827 C CA . CYS A 1 102 ? 10.428 0.294 -6.092 1.00 94.00 102 CYS A CA 1
ATOM 828 C C . CYS A 1 102 ? 10.860 0.041 -4.642 1.00 94.00 102 CYS A C 1
ATOM 830 O O . CYS A 1 102 ? 10.808 0.936 -3.801 1.00 94.00 102 CYS A O 1
ATOM 832 N N . PHE A 1 103 ? 11.366 -1.162 -4.353 1.00 92.06 103 PHE A N 1
ATOM 833 C CA . PHE A 1 103 ? 11.931 -1.488 -3.034 1.00 92.06 103 PHE A CA 1
ATOM 834 C C . PHE A 1 103 ? 13.182 -0.660 -2.696 1.00 92.06 103 PHE A C 1
ATOM 836 O O . PHE A 1 103 ? 13.471 -0.445 -1.523 1.00 92.06 103 PHE A O 1
ATOM 843 N N . GLY A 1 104 ? 13.913 -0.174 -3.707 1.00 89.94 104 GLY A N 1
ATOM 844 C CA . GLY A 1 104 ? 15.077 0.697 -3.514 1.00 89.94 104 GLY A CA 1
ATOM 845 C C . GLY A 1 104 ? 14.716 2.080 -2.966 1.00 89.94 104 GLY A C 1
ATOM 846 O O . GLY A 1 104 ? 15.490 2.646 -2.199 1.00 89.94 104 GLY A O 1
ATOM 847 N N . ASP A 1 105 ? 13.520 2.579 -3.286 1.00 88.62 105 ASP A N 1
ATOM 848 C CA . ASP A 1 105 ? 13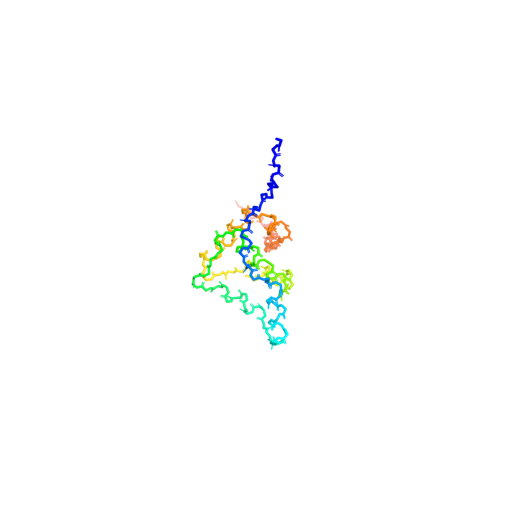.013 3.863 -2.779 1.00 88.62 105 ASP A CA 1
ATOM 849 C C . ASP A 1 105 ? 12.472 3.736 -1.345 1.00 88.62 105 ASP A C 1
ATOM 851 O O . ASP A 1 105 ? 12.251 4.729 -0.648 1.00 88.62 105 ASP A O 1
ATOM 855 N N . HIS A 1 106 ? 12.246 2.499 -0.899 1.00 87.38 106 HIS A N 1
ATOM 856 C CA . HIS A 1 106 ? 11.590 2.164 0.358 1.00 87.38 106 HIS A CA 1
ATOM 857 C C . HIS A 1 106 ? 12.364 1.058 1.096 1.00 87.38 106 HIS A C 1
ATOM 859 O O . HIS A 1 106 ? 11.859 -0.062 1.231 1.00 87.38 106 HIS A O 1
ATOM 865 N N . PRO A 1 107 ? 13.599 1.327 1.559 1.00 78.81 107 PRO A N 1
ATOM 866 C CA . PRO A 1 107 ? 14.422 0.320 2.214 1.00 78.81 107 PRO A CA 1
ATOM 867 C C . PRO A 1 107 ? 13.828 -0.086 3.568 1.00 78.81 107 PRO A C 1
ATOM 869 O O . PRO A 1 107 ? 13.728 0.720 4.496 1.00 78.81 107 PRO A O 1
ATOM 872 N N . ALA A 1 108 ? 13.491 -1.369 3.711 1.00 69.00 108 ALA A N 1
ATOM 873 C CA . ALA A 1 108 ? 13.239 -1.959 5.020 1.00 69.00 108 ALA A CA 1
ATOM 874 C C . ALA A 1 108 ? 14.559 -1.959 5.796 1.00 69.00 108 ALA A C 1
ATOM 876 O O . ALA A 1 108 ? 15.538 -2.519 5.309 1.00 69.00 108 ALA A O 1
ATOM 877 N N . HIS A 1 109 ? 14.612 -1.330 6.970 1.00 63.97 109 HIS A N 1
ATOM 878 C CA . HIS A 1 109 ? 15.801 -1.391 7.817 1.00 63.97 109 HIS A CA 1
ATOM 879 C C . HIS A 1 109 ? 15.867 -2.791 8.445 1.00 63.97 109 HIS A C 1
ATOM 881 O O . HIS A 1 109 ? 15.047 -3.097 9.314 1.00 63.97 109 HIS A O 1
ATOM 887 N N . PRO A 1 110 ? 16.800 -3.671 8.037 1.00 57.72 110 PRO A N 1
ATOM 888 C CA . PRO A 1 110 ? 17.024 -4.911 8.757 1.00 57.72 110 PRO A CA 1
ATOM 889 C C . PRO A 1 110 ? 17.614 -4.523 10.113 1.00 57.72 110 PRO A C 1
ATOM 891 O O . PRO A 1 110 ? 18.482 -3.651 10.180 1.00 57.72 110 PRO A O 1
ATOM 894 N N . VAL A 1 111 ? 17.142 -5.144 11.193 1.00 59.06 111 VAL A N 1
ATOM 895 C CA . VAL A 1 111 ? 17.716 -4.959 12.532 1.00 59.06 111 VAL A CA 1
ATOM 896 C C . VAL A 1 111 ? 19.242 -5.053 12.436 1.00 59.06 111 VAL A C 1
ATOM 898 O O . VAL A 1 111 ? 19.778 -6.039 11.928 1.00 59.06 111 VAL A O 1
ATOM 901 N N . LEU A 1 112 ? 19.928 -3.995 12.877 1.00 57.97 112 LEU A N 1
ATOM 902 C CA . LEU A 1 112 ? 21.381 -3.876 12.816 1.00 57.97 112 LEU A CA 1
ATOM 903 C C . LEU A 1 112 ? 22.021 -5.046 13.576 1.00 57.97 112 LEU A C 1
ATOM 905 O O . LEU A 1 112 ? 21.941 -5.129 14.795 1.00 57.97 112 LEU A O 1
ATOM 909 N N . ILE A 1 113 ? 22.696 -5.944 12.859 1.00 58.81 113 ILE A N 1
ATOM 910 C CA . ILE A 1 113 ? 23.486 -7.045 13.443 1.00 58.81 113 ILE A CA 1
ATOM 911 C C . ILE A 1 113 ? 24.741 -6.484 14.150 1.00 58.81 113 ILE A C 1
ATOM 913 O O . ILE A 1 113 ? 25.428 -7.190 14.879 1.00 58.81 113 ILE A O 1
ATOM 917 N N . ASP A 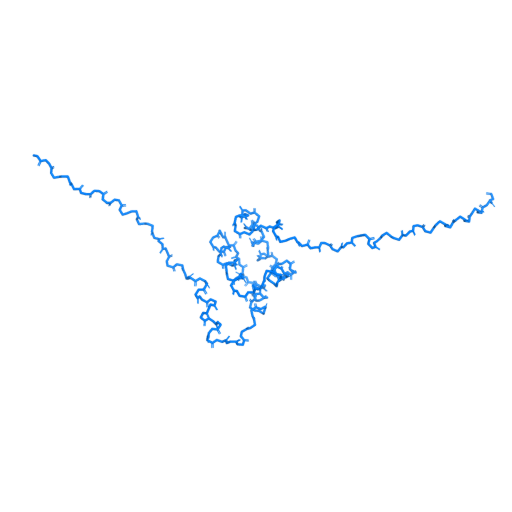1 114 ? 25.030 -5.186 14.011 1.00 58.25 114 ASP A N 1
ATOM 918 C CA . ASP A 1 114 ? 26.153 -4.526 14.679 1.00 58.25 114 ASP A CA 1
ATOM 919 C C . ASP A 1 114 ? 26.075 -4.553 16.214 1.00 58.25 114 ASP A C 1
ATOM 921 O O . ASP A 1 114 ? 27.121 -4.516 16.860 1.00 58.25 114 ASP A O 1
ATOM 925 N N . CYS A 1 115 ? 24.888 -4.713 16.814 1.00 57.03 115 CYS A N 1
ATOM 926 C CA . CYS A 1 115 ? 24.760 -4.934 18.262 1.00 57.03 115 CYS A CA 1
ATOM 927 C C . CYS A 1 115 ? 25.107 -6.370 18.698 1.00 57.03 115 CYS A C 1
ATOM 929 O O . CYS A 1 115 ? 25.245 -6.620 19.891 1.00 57.03 115 CYS A O 1
ATOM 931 N N . LEU A 1 116 ? 25.268 -7.314 17.760 1.00 57.69 116 LEU A N 1
ATOM 932 C CA . LEU A 1 116 ? 25.718 -8.685 18.040 1.00 57.69 116 LEU A CA 1
ATOM 933 C C . LEU A 1 116 ? 27.249 -8.806 18.100 1.00 57.69 116 LEU A C 1
ATOM 935 O O . LEU A 1 116 ? 27.772 -9.896 18.329 1.00 57.69 116 LEU A O 1
ATOM 939 N N . LYS A 1 117 ? 27.986 -7.697 17.956 1.00 61.09 117 LYS A N 1
ATOM 940 C CA . LYS A 1 117 ? 29.409 -7.634 18.303 1.00 61.09 117 LYS A CA 1
ATOM 941 C C . LYS A 1 117 ? 29.555 -7.558 19.826 1.00 61.09 117 LYS A C 1
ATOM 943 O O . LYS A 1 117 ? 29.842 -6.502 20.379 1.00 61.09 117 LYS A O 1
ATOM 948 N N . HIS A 1 118 ? 29.365 -8.684 20.509 1.00 59.50 118 HIS A N 1
ATOM 949 C CA . HIS A 1 118 ? 29.966 -8.857 21.830 1.00 59.50 118 HIS A CA 1
ATOM 950 C C . HIS A 1 118 ? 31.491 -8.861 21.613 1.00 59.50 118 HIS A C 1
ATOM 952 O O . HIS A 1 118 ? 31.954 -9.617 20.751 1.00 59.50 118 HIS A O 1
ATOM 958 N N . PRO A 1 119 ? 32.294 -8.034 22.308 1.00 58.34 119 PRO A N 1
ATOM 959 C CA . PRO A 1 119 ? 33.734 -8.245 22.301 1.00 58.34 119 PRO A CA 1
ATOM 960 C C . PRO A 1 119 ? 33.963 -9.666 22.815 1.00 58.34 119 PRO A C 1
ATOM 962 O O . PRO A 1 119 ? 33.407 -10.024 23.850 1.00 58.34 119 PRO A O 1
ATOM 965 N N . LEU A 1 120 ? 34.709 -10.506 22.098 1.00 57.25 120 LEU A N 1
ATOM 966 C CA . LEU A 1 120 ? 35.216 -11.728 22.717 1.00 57.25 120 LEU A CA 1
ATOM 967 C C . LEU A 1 120 ? 35.965 -11.256 23.963 1.00 57.25 120 LEU A C 1
ATOM 969 O O . LEU A 1 120 ? 36.895 -10.461 23.827 1.00 57.25 120 LEU A O 1
ATOM 973 N N . ASP A 1 121 ? 35.500 -11.636 25.154 1.00 57.53 121 ASP A N 1
ATOM 974 C CA . ASP A 1 121 ? 36.268 -11.391 26.365 1.00 57.53 121 ASP A CA 1
ATOM 975 C C . ASP A 1 121 ? 37.633 -12.023 26.110 1.00 57.53 121 ASP A C 1
ATOM 977 O O . ASP A 1 121 ? 37.749 -13.245 26.003 1.00 57.53 121 ASP A O 1
ATOM 981 N N . ASP A 1 122 ? 38.661 -11.187 25.971 1.00 59.03 122 ASP A N 1
ATOM 982 C CA . ASP A 1 122 ? 40.054 -11.598 26.056 1.00 59.03 122 ASP A CA 1
ATOM 983 C C . ASP A 1 122 ? 40.289 -12.029 27.511 1.00 59.03 122 ASP A C 1
ATOM 985 O O . ASP A 1 122 ? 40.995 -11.375 28.282 1.00 59.03 122 ASP A O 1
ATOM 989 N N . THR A 1 123 ? 39.682 -13.142 27.928 1.00 53.88 123 THR A N 1
ATOM 990 C CA . THR A 1 123 ? 40.101 -13.877 29.114 1.00 53.88 123 THR A CA 1
ATOM 991 C C . THR A 1 123 ? 41.442 -14.507 28.763 1.00 53.88 123 THR A C 1
ATOM 993 O O . THR A 1 123 ? 41.569 -15.683 28.433 1.00 53.88 123 THR A O 1
ATOM 996 N N . LYS A 1 124 ? 42.488 -13.677 28.821 1.00 59.38 124 LYS A N 1
ATOM 997 C CA . LYS A 1 124 ? 43.865 -14.115 29.018 1.00 59.38 124 LYS A CA 1
ATOM 998 C C . LYS A 1 124 ? 43.978 -14.708 30.420 1.00 59.38 124 LYS A 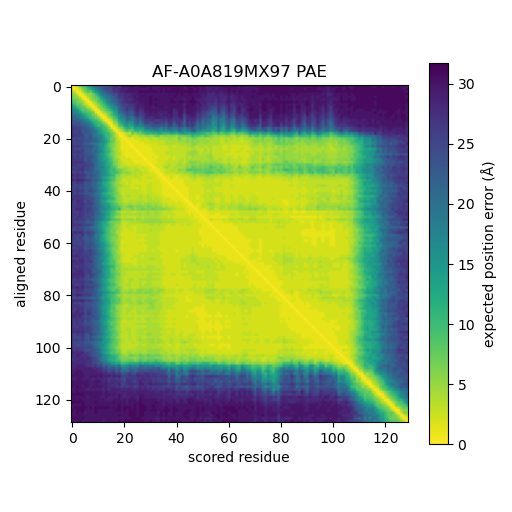C 1
ATOM 1000 O O . LYS A 1 124 ? 44.627 -14.142 31.290 1.00 59.38 124 LYS A O 1
ATOM 1005 N N . GLU A 1 125 ? 43.365 -15.862 30.628 1.00 53.94 125 GLU A N 1
ATOM 1006 C CA . GLU A 1 125 ? 43.802 -16.786 31.661 1.00 53.94 125 GLU A CA 1
ATOM 1007 C C . GLU A 1 125 ? 44.526 -17.932 30.969 1.00 53.94 125 GLU A C 1
ATOM 1009 O O . GLU A 1 125 ? 43.977 -18.974 30.616 1.00 53.94 125 GLU A O 1
ATOM 1014 N N . THR A 1 126 ? 45.812 -17.683 30.733 1.00 53.69 126 THR A N 1
ATOM 1015 C CA . THR A 1 126 ? 46.813 -18.719 30.524 1.00 53.69 126 THR A CA 1
ATOM 1016 C C . THR A 1 126 ? 46.860 -19.598 31.770 1.00 53.69 126 THR A C 1
ATOM 1018 O O . THR A 1 126 ? 47.610 -19.316 32.704 1.00 53.69 126 THR A O 1
ATOM 1021 N N . TRP A 1 127 ? 46.080 -20.673 31.789 1.00 46.41 127 TRP A N 1
ATOM 1022 C CA . TRP A 1 127 ? 46.364 -21.798 32.668 1.00 46.41 127 TRP A CA 1
ATOM 1023 C C . TRP A 1 127 ? 47.378 -22.690 31.958 1.00 46.41 127 TRP A C 1
ATOM 1025 O O . TRP A 1 127 ? 47.047 -23.512 31.110 1.00 46.41 127 TRP A O 1
ATOM 1035 N N . THR A 1 128 ? 48.648 -22.452 32.275 1.00 47.12 128 THR A N 1
ATOM 1036 C CA . THR A 1 128 ? 49.723 -23.432 32.120 1.00 47.12 128 THR A CA 1
ATOM 1037 C C . THR A 1 128 ? 49.367 -24.702 32.883 1.00 47.12 128 THR A C 1
ATOM 1039 O O . THR A 1 128 ? 49.224 -24.608 34.100 1.00 47.12 128 THR A O 1
ATOM 1042 N N . TRP A 1 129 ? 49.307 -25.838 32.184 1.00 49.06 129 TRP A N 1
ATOM 1043 C CA . TRP A 1 129 ? 49.773 -27.157 32.633 1.00 49.06 129 TRP A CA 1
ATOM 1044 C C . TRP A 1 129 ? 50.217 -27.969 31.417 1.00 49.06 129 TRP A C 1
ATOM 1046 O O . TRP A 1 129 ? 49.460 -27.989 30.420 1.00 49.06 129 TRP A O 1
#

pLDDT: mean 80.48, std 19.3, range [39.75, 97.81]

Radius of gyration: 25.52 Å; Cα contacts (8 Å, |Δi|>4): 79; chains: 1; bounding box: 68×41×92 Å

Sequence (129 aa):
DSNGIEMITNNDKNSSQTWNVDTFVIAINDLVPTVNWKDVVKEFDHPGFLVRDRQALILLVTALRRALSTEQYIDLLYGRWNNVEGQLSWLAQAIRYPDVFCFGDHPAHPVLIDCLKHPLDDTKETWTW